Protein AF-A0A818EBX2-F1 (afdb_monomer_lite)

Structure (mmCIF, N/CA/C/O backbone):
data_AF-A0A818EBX2-F1
#
_entry.id   AF-A0A818EBX2-F1
#
loop_
_atom_site.group_PDB
_atom_site.id
_atom_site.type_symbol
_atom_site.label_atom_id
_atom_site.label_alt_id
_atom_site.label_comp_id
_atom_site.label_asym_id
_atom_site.label_entity_id
_atom_site.label_seq_id
_atom_site.pdbx_PDB_ins_code
_atom_site.Cartn_x
_atom_site.Cartn_y
_atom_site.Cartn_z
_atom_site.occupancy
_atom_site.B_iso_or_equiv
_atom_site.auth_seq_id
_atom_site.auth_comp_id
_atom_site.auth_asym_id
_atom_site.auth_atom_id
_atom_site.pdbx_PDB_model_num
ATOM 1 N N . MET A 1 1 ? 16.141 11.332 -6.071 1.00 52.09 1 MET A N 1
ATOM 2 C CA . MET A 1 1 ? 16.135 11.486 -4.598 1.00 52.09 1 MET A CA 1
ATOM 3 C C . MET A 1 1 ? 14.844 10.931 -3.976 1.00 52.09 1 MET A C 1
ATOM 5 O O . MET A 1 1 ? 13.954 11.692 -3.636 1.00 52.09 1 MET A O 1
ATOM 9 N N . TYR A 1 2 ? 14.724 9.604 -3.827 1.00 61.91 2 TYR A N 1
ATOM 10 C CA . TYR A 1 2 ? 13.594 8.953 -3.120 1.00 61.91 2 TYR A CA 1
ATOM 11 C C . TYR A 1 2 ? 14.044 7.807 -2.198 1.00 61.91 2 TYR A C 1
ATOM 13 O O . TYR A 1 2 ? 13.226 7.050 -1.685 1.00 61.91 2 TYR A O 1
ATOM 21 N N . PHE A 1 3 ? 15.353 7.700 -1.958 1.00 69.94 3 PHE A N 1
ATOM 22 C CA . PHE A 1 3 ? 15.932 6.694 -1.071 1.00 69.94 3 PHE A CA 1
ATOM 23 C C . PHE A 1 3 ? 15.487 6.902 0.381 1.00 69.94 3 PHE A C 1
ATOM 25 O O . PHE A 1 3 ? 15.181 5.946 1.075 1.00 69.94 3 PHE A O 1
ATOM 32 N N . LEU A 1 4 ? 15.374 8.163 0.804 1.00 74.62 4 LEU A N 1
ATOM 33 C CA . LEU A 1 4 ? 15.040 8.553 2.172 1.00 74.62 4 LEU A CA 1
ATOM 34 C C . LEU A 1 4 ? 13.627 8.120 2.625 1.00 74.62 4 LEU A C 1
ATOM 36 O O . LEU A 1 4 ? 13.521 7.465 3.657 1.00 74.62 4 LEU A O 1
ATOM 40 N N . PRO A 1 5 ? 12.530 8.377 1.882 1.00 72.44 5 PRO A N 1
ATOM 41 C CA . PRO A 1 5 ? 11.220 7.849 2.270 1.00 72.44 5 PRO A CA 1
ATOM 42 C C . PRO A 1 5 ? 11.170 6.315 2.224 1.00 72.44 5 PRO A C 1
ATOM 44 O O . PRO A 1 5 ? 10.479 5.703 3.032 1.00 72.44 5 PRO A O 1
ATOM 47 N N . PHE A 1 6 ? 11.920 5.677 1.320 1.00 73.88 6 PHE A N 1
ATOM 48 C CA . PHE A 1 6 ? 11.987 4.219 1.250 1.00 73.88 6 PHE A CA 1
ATOM 49 C C . PHE A 1 6 ? 12.699 3.614 2.468 1.00 73.88 6 PHE A C 1
ATOM 51 O O . PHE A 1 6 ? 12.157 2.707 3.099 1.00 73.88 6 PHE A O 1
ATOM 58 N N . THR A 1 7 ? 13.862 4.143 2.858 1.00 79.44 7 THR A N 1
ATOM 59 C CA . THR A 1 7 ? 14.597 3.671 4.042 1.00 79.44 7 THR A CA 1
ATOM 60 C C . THR A 1 7 ? 13.808 3.899 5.326 1.00 79.44 7 THR A C 1
ATOM 62 O O . THR A 1 7 ? 13.774 3.007 6.173 1.00 79.44 7 THR A O 1
ATOM 65 N N . ILE A 1 8 ? 13.101 5.029 5.444 1.00 82.38 8 ILE A N 1
ATOM 66 C CA . ILE A 1 8 ? 12.184 5.288 6.563 1.00 82.38 8 ILE A CA 1
ATOM 67 C C . ILE A 1 8 ? 11.088 4.219 6.617 1.00 82.38 8 ILE A C 1
ATOM 69 O O . ILE A 1 8 ? 10.849 3.644 7.676 1.00 82.38 8 ILE A O 1
ATOM 73 N N . ILE A 1 9 ? 10.447 3.898 5.490 1.00 79.38 9 ILE A N 1
ATOM 74 C CA . ILE A 1 9 ? 9.371 2.897 5.448 1.00 79.38 9 ILE A CA 1
ATOM 75 C C . ILE A 1 9 ? 9.886 1.502 5.803 1.00 79.38 9 ILE A C 1
ATOM 77 O O . ILE A 1 9 ? 9.242 0.801 6.588 1.00 79.38 9 ILE A O 1
ATOM 81 N N . VAL A 1 10 ? 11.046 1.102 5.281 1.00 81.56 10 VAL A N 1
ATOM 82 C CA . VAL A 1 10 ? 11.670 -0.188 5.613 1.00 81.56 10 VAL A CA 1
ATOM 83 C C . VAL A 1 10 ? 12.003 -0.253 7.105 1.00 81.56 10 VAL A C 1
ATOM 85 O O . VAL A 1 10 ? 11.634 -1.225 7.768 1.00 81.56 10 VAL A O 1
ATOM 88 N N . ALA A 1 11 ? 12.603 0.800 7.665 1.00 84.50 11 ALA A N 1
ATOM 89 C CA . ALA A 1 11 ? 12.910 0.881 9.091 1.00 84.50 11 ALA A CA 1
ATOM 90 C C . ALA A 1 11 ? 11.640 0.822 9.958 1.00 84.50 11 ALA A C 1
ATOM 92 O O . ALA A 1 11 ? 11.567 0.029 10.898 1.00 84.50 11 ALA A O 1
ATOM 93 N N . CYS A 1 12 ? 10.600 1.590 9.619 1.00 80.62 12 CYS A N 1
ATOM 94 C CA . CYS A 1 12 ? 9.315 1.568 10.322 1.00 80.62 12 CYS A CA 1
ATOM 95 C C . CYS A 1 12 ? 8.649 0.186 10.271 1.00 80.62 12 CYS A C 1
ATOM 97 O O . CYS A 1 12 ? 8.137 -0.293 11.287 1.00 80.62 12 CYS A O 1
ATOM 99 N N . THR A 1 13 ? 8.682 -0.475 9.114 1.00 79.06 13 THR A N 1
ATOM 100 C CA . THR A 1 13 ? 8.136 -1.829 8.927 1.00 79.06 13 THR A CA 1
ATOM 101 C C . THR A 1 13 ? 8.892 -2.828 9.805 1.00 79.06 13 THR A C 1
ATOM 103 O O . THR A 1 13 ? 8.272 -3.569 10.571 1.00 79.06 13 THR A O 1
ATOM 106 N N . PHE A 1 14 ? 10.226 -2.787 9.778 1.00 84.56 14 PHE A N 1
ATOM 107 C CA . PHE A 1 14 ? 11.083 -3.655 10.584 1.00 84.56 14 PHE A CA 1
ATOM 108 C C . PHE A 1 14 ? 10.843 -3.473 12.090 1.00 84.56 14 PHE A C 1
ATOM 110 O O . PHE A 1 14 ? 10.634 -4.452 12.811 1.00 84.56 14 PHE A O 1
ATOM 117 N N . LEU A 1 15 ? 10.781 -2.226 12.569 1.00 83.75 15 LEU A N 1
ATOM 118 C CA . LEU A 1 15 ? 10.475 -1.918 13.970 1.00 83.75 15 LEU A CA 1
ATOM 119 C C . LEU A 1 15 ? 9.082 -2.413 14.376 1.00 83.75 15 LEU A C 1
ATOM 121 O O . LEU A 1 15 ? 8.904 -2.925 15.484 1.00 83.75 15 LEU A O 1
ATOM 125 N N . THR A 1 16 ? 8.100 -2.299 13.481 1.00 79.06 16 THR A N 1
ATOM 126 C CA . THR A 1 16 ? 6.727 -2.758 13.726 1.00 79.06 16 THR A CA 1
ATOM 127 C C . THR A 1 16 ? 6.662 -4.279 13.840 1.00 79.06 16 THR A C 1
ATOM 129 O O . THR A 1 16 ? 6.053 -4.786 14.782 1.00 79.06 16 THR A O 1
ATOM 132 N N . ILE A 1 17 ? 7.333 -5.007 12.943 1.00 79.75 17 ILE A N 1
ATOM 133 C CA . ILE A 1 17 ? 7.421 -6.475 12.975 1.00 79.75 17 ILE A CA 1
ATOM 134 C C . ILE A 1 17 ? 8.147 -6.937 14.241 1.00 79.75 17 ILE A C 1
ATOM 136 O O . ILE A 1 17 ? 7.625 -7.783 14.968 1.00 79.75 17 ILE A O 1
ATOM 140 N N . LYS A 1 18 ? 9.294 -6.328 14.570 1.00 82.62 18 LYS A N 1
ATOM 141 C CA . LYS A 1 18 ? 10.037 -6.631 15.802 1.00 82.62 18 LYS A CA 1
ATOM 142 C C . LYS A 1 18 ? 9.154 -6.427 17.034 1.00 82.62 18 LYS A C 1
ATOM 144 O O . LYS A 1 18 ? 9.067 -7.303 17.888 1.00 82.62 18 LYS A O 1
ATOM 149 N N . LYS A 1 19 ? 8.427 -5.310 17.106 1.00 77.75 19 LYS A N 1
ATOM 150 C CA . LYS A 1 19 ? 7.492 -5.025 18.204 1.00 77.75 19 LYS A CA 1
ATOM 151 C C . LYS A 1 19 ? 6.313 -6.005 18.259 1.00 77.75 19 LYS A C 1
ATOM 153 O O . LYS A 1 19 ? 5.769 -6.216 19.338 1.00 77.75 19 LYS A O 1
ATOM 158 N N . LEU A 1 20 ? 5.907 -6.586 17.129 1.00 74.50 20 LEU A N 1
ATOM 159 C CA . LEU A 1 20 ? 4.832 -7.579 17.055 1.00 74.50 20 LEU A CA 1
ATOM 160 C C . LEU A 1 20 ? 5.287 -8.962 17.543 1.00 74.50 20 LEU A C 1
ATOM 162 O O . LEU A 1 20 ? 4.523 -9.636 18.226 1.00 74.50 20 LEU A O 1
ATOM 166 N N . ILE A 1 21 ? 6.510 -9.362 17.184 1.00 79.38 21 ILE A N 1
ATOM 167 C CA . ILE A 1 21 ? 7.085 -10.682 17.483 1.00 79.38 21 ILE A CA 1
ATOM 168 C C . ILE A 1 21 ? 7.606 -10.745 18.924 1.00 79.38 21 ILE A C 1
ATOM 170 O O . ILE A 1 21 ? 7.358 -11.717 19.626 1.00 79.38 21 ILE A O 1
ATOM 174 N N . PHE A 1 22 ? 8.291 -9.697 19.391 1.00 73.56 22 PHE A N 1
ATOM 175 C CA . PHE A 1 22 ? 8.979 -9.704 20.688 1.00 73.56 22 PHE A CA 1
ATOM 176 C C . PHE A 1 22 ? 8.121 -9.238 21.868 1.00 73.56 22 PHE A C 1
ATOM 178 O O . PHE A 1 22 ? 8.635 -9.122 22.978 1.00 73.56 22 PHE A O 1
ATOM 185 N N . LYS A 1 23 ? 6.833 -8.931 21.671 1.00 67.31 23 LYS A N 1
ATOM 186 C CA . LYS A 1 23 ? 5.974 -8.480 22.772 1.00 67.31 23 LYS A CA 1
ATOM 187 C C . LYS A 1 23 ? 5.248 -9.677 23.402 1.00 67.31 23 LYS A C 1
ATOM 189 O O . LYS A 1 23 ? 4.290 -10.161 22.797 1.00 67.31 23 LYS A O 1
ATOM 194 N N . PRO A 1 24 ? 5.651 -10.141 24.602 1.00 59.22 24 PRO A N 1
ATOM 195 C CA . PRO A 1 24 ? 4.967 -11.236 25.274 1.00 59.22 24 PRO A CA 1
ATOM 196 C C . PRO A 1 24 ? 3.530 -10.829 25.611 1.00 59.22 24 PRO A C 1
ATOM 198 O O . PRO A 1 24 ? 3.252 -9.692 26.011 1.00 59.22 24 PRO A O 1
ATOM 201 N N . ILE A 1 25 ? 2.603 -11.764 25.413 1.00 62.66 25 ILE A N 1
ATOM 202 C CA . ILE A 1 25 ? 1.194 -11.596 25.760 1.00 62.66 25 ILE A CA 1
ATOM 203 C C . ILE A 1 25 ? 1.117 -11.613 27.289 1.00 62.66 25 ILE A C 1
ATOM 205 O O . ILE A 1 25 ? 1.156 -12.668 27.909 1.00 62.66 25 ILE A O 1
ATOM 209 N N . SER A 1 26 ? 1.072 -10.428 27.900 1.00 61.03 26 SER A N 1
ATOM 210 C CA . SER A 1 26 ? 0.847 -10.309 29.340 1.00 61.03 26 SER A CA 1
ATO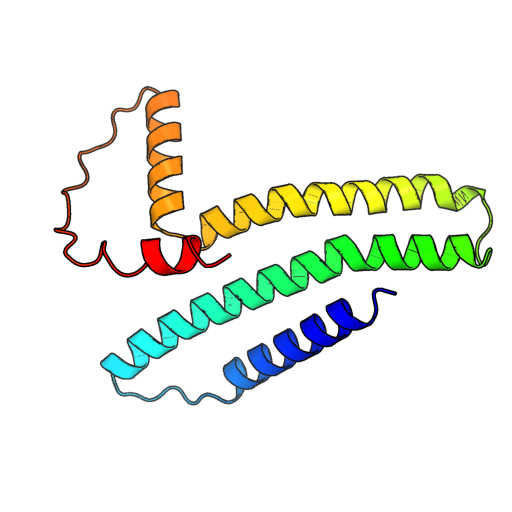M 211 C C . SER A 1 26 ? -0.579 -10.787 29.663 1.00 61.03 26 SER A C 1
ATOM 213 O O . SER A 1 26 ? -1.513 -10.342 28.987 1.00 61.03 26 SER A O 1
ATOM 215 N N . PRO A 1 27 ? -0.767 -11.667 30.663 1.00 63.50 27 PRO A N 1
ATOM 216 C CA . PRO A 1 27 ? -2.055 -12.297 30.975 1.00 63.50 27 PRO A CA 1
ATOM 217 C C . PRO A 1 27 ? -3.061 -11.361 31.666 1.00 63.50 27 PRO A C 1
ATOM 219 O O . PRO A 1 27 ? -4.159 -11.783 32.000 1.00 63.50 27 PRO A O 1
ATOM 222 N N . ASN A 1 28 ? -2.709 -10.095 31.896 1.00 72.38 28 ASN A N 1
ATOM 223 C CA . ASN A 1 28 ? -3.564 -9.152 32.607 1.00 72.38 28 ASN A CA 1
ATOM 224 C C . ASN A 1 28 ? -4.613 -8.535 31.653 1.00 72.38 28 ASN A C 1
ATOM 226 O O . ASN A 1 28 ? -4.243 -7.865 30.684 1.00 72.38 28 ASN A O 1
ATOM 230 N N . ASP A 1 29 ? -5.911 -8.732 31.911 1.00 61.16 29 ASP A N 1
ATOM 231 C CA . ASP A 1 29 ? -7.010 -8.474 30.956 1.00 61.16 29 ASP A CA 1
ATOM 232 C C . ASP A 1 29 ? -7.092 -7.027 30.430 1.00 61.16 29 ASP A C 1
ATOM 234 O O . ASP A 1 29 ? -7.316 -6.792 29.234 1.00 61.16 29 ASP A O 1
ATOM 238 N N . GLN A 1 30 ? -6.843 -6.025 31.282 1.00 63.53 30 GLN A N 1
ATOM 239 C CA . GLN A 1 30 ? -6.818 -4.618 30.850 1.00 63.53 30 GLN A CA 1
ATOM 240 C C . GLN A 1 30 ? -5.611 -4.306 29.949 1.00 63.53 30 GLN A C 1
ATOM 242 O O . GLN A 1 30 ? -5.733 -3.593 28.944 1.00 63.53 30 GLN A O 1
ATOM 247 N N . LEU A 1 31 ? -4.448 -4.888 30.258 1.00 65.25 31 LEU A N 1
ATOM 248 C CA . LEU A 1 31 ? -3.246 -4.763 29.433 1.00 65.25 31 LEU A CA 1
ATOM 249 C C . LEU A 1 31 ? -3.419 -5.511 28.103 1.00 65.25 31 LEU A C 1
ATOM 251 O O . LEU A 1 31 ? -2.978 -5.024 27.057 1.00 65.25 31 LEU A O 1
ATOM 255 N N . ALA A 1 32 ? -4.113 -6.651 28.124 1.00 64.25 32 ALA A N 1
ATOM 256 C CA . ALA A 1 32 ? -4.411 -7.467 26.955 1.00 64.25 32 ALA A CA 1
ATOM 257 C C . ALA A 1 32 ? -5.343 -6.746 25.966 1.00 64.25 32 ALA A C 1
ATOM 259 O O . ALA A 1 32 ? -5.088 -6.773 24.756 1.00 64.25 32 ALA A O 1
ATOM 260 N N . MET A 1 33 ? -6.371 -6.028 26.440 1.00 66.38 33 MET A N 1
ATOM 261 C CA . MET A 1 33 ? -7.226 -5.209 25.565 1.00 66.38 33 MET A CA 1
ATOM 262 C C . MET A 1 33 ? -6.459 -4.054 24.904 1.00 66.38 33 MET A C 1
ATOM 264 O O . MET A 1 33 ? -6.565 -3.858 23.686 1.00 66.38 33 MET A O 1
ATOM 268 N N . SER A 1 34 ? -5.633 -3.328 25.663 1.00 70.69 34 SER A N 1
ATOM 269 C CA . SER A 1 34 ? -4.775 -2.263 25.117 1.00 70.69 34 SER A CA 1
ATOM 270 C C . SER A 1 34 ? -3.743 -2.815 24.121 1.00 70.69 34 SER A C 1
ATOM 272 O O . SER A 1 34 ? -3.534 -2.255 23.037 1.00 70.69 34 SER A O 1
ATOM 274 N N . ALA A 1 35 ? -3.150 -3.975 24.419 1.00 70.75 35 ALA A N 1
ATOM 275 C CA . ALA A 1 35 ? -2.215 -4.659 23.531 1.00 70.75 35 ALA A CA 1
ATOM 276 C C . ALA A 1 35 ? -2.876 -5.101 22.216 1.00 70.75 35 ALA A C 1
ATOM 278 O O . ALA A 1 35 ? -2.298 -4.877 21.151 1.00 70.75 35 ALA A O 1
ATOM 279 N N . ARG A 1 36 ? -4.099 -5.651 22.258 1.00 71.19 36 ARG A N 1
ATOM 280 C CA . ARG A 1 36 ? -4.872 -6.010 21.053 1.00 71.19 36 ARG A CA 1
ATOM 281 C C . ARG A 1 36 ? -5.188 -4.787 20.191 1.00 71.19 36 ARG A C 1
ATOM 283 O O . ARG A 1 36 ? -5.047 -4.862 18.969 1.00 71.19 36 ARG A O 1
ATOM 290 N N . ARG A 1 37 ? -5.567 -3.656 20.801 1.00 71.31 37 ARG A N 1
ATOM 291 C CA . ARG A 1 37 ? -5.820 -2.398 20.073 1.00 71.31 37 ARG A CA 1
ATOM 292 C C . ARG A 1 37 ? -4.558 -1.898 19.372 1.00 71.31 37 ARG A C 1
ATOM 294 O O . ARG A 1 37 ? -4.593 -1.625 18.175 1.00 71.31 37 ARG A O 1
ATOM 301 N N . ASN A 1 38 ? -3.438 -1.854 20.089 1.00 72.75 38 ASN A N 1
ATOM 302 C CA . ASN A 1 38 ? -2.151 -1.439 19.532 1.00 72.75 38 ASN A CA 1
ATOM 303 C C . ASN A 1 38 ? -1.674 -2.385 18.424 1.00 72.75 38 ASN A C 1
ATOM 305 O O . ASN A 1 38 ? -1.176 -1.918 17.406 1.00 72.75 38 ASN A O 1
ATOM 309 N N . ARG A 1 39 ? -1.900 -3.697 18.567 1.00 75.31 39 ARG A N 1
ATOM 310 C CA . ARG A 1 39 ? -1.598 -4.693 17.530 1.00 75.31 39 ARG A CA 1
ATOM 311 C C . ARG A 1 39 ? -2.384 -4.438 16.242 1.00 75.31 39 ARG A C 1
ATOM 313 O O . ARG A 1 39 ? -1.808 -4.530 15.164 1.00 75.31 39 ARG A O 1
ATOM 320 N N . ARG A 1 40 ? -3.674 -4.092 16.342 1.00 75.25 40 ARG A N 1
ATOM 321 C CA . ARG A 1 40 ? -4.501 -3.737 15.172 1.00 75.25 40 ARG A CA 1
ATOM 322 C C . ARG A 1 40 ? -3.976 -2.490 14.465 1.00 75.25 40 ARG A C 1
ATOM 324 O O . ARG A 1 40 ? -3.844 -2.513 13.249 1.00 75.25 40 ARG A O 1
ATOM 331 N N . ILE A 1 41 ? -3.628 -1.447 15.219 1.00 75.25 41 ILE A N 1
ATOM 332 C CA . ILE A 1 41 ? -3.051 -0.213 14.659 1.00 75.25 41 ILE A CA 1
ATOM 333 C C . ILE A 1 41 ? -1.699 -0.509 13.992 1.00 75.25 41 ILE A C 1
ATOM 335 O O . ILE A 1 41 ? -1.452 -0.064 12.877 1.00 75.25 41 ILE A O 1
ATOM 339 N N . SER A 1 42 ? -0.843 -1.314 14.625 1.00 75.56 42 SER A N 1
ATOM 340 C CA . SER A 1 42 ? 0.437 -1.735 14.043 1.00 75.56 42 SER A CA 1
ATOM 341 C C . SER A 1 42 ? 0.269 -2.549 12.757 1.00 75.56 42 SER A C 1
ATOM 343 O O . SER A 1 42 ? 0.984 -2.298 11.794 1.00 75.56 42 SER A O 1
ATOM 345 N N . LEU A 1 43 ? -0.686 -3.483 12.702 1.00 76.44 43 LEU A N 1
ATOM 346 C CA . LEU A 1 43 ? -0.998 -4.235 11.479 1.00 76.44 43 LEU A CA 1
ATOM 347 C C . LEU A 1 43 ? -1.523 -3.329 10.364 1.00 76.44 43 LEU A C 1
ATOM 349 O O . LEU A 1 43 ? -1.149 -3.480 9.209 1.00 76.44 43 LEU A O 1
ATOM 353 N N . MET A 1 44 ? -2.370 -2.369 10.708 1.00 76.50 44 MET A N 1
ATOM 354 C CA . MET A 1 44 ? -2.903 -1.394 9.765 1.00 76.50 44 MET A CA 1
ATOM 355 C C . MET A 1 44 ? -1.789 -0.518 9.170 1.00 76.50 44 MET A C 1
ATOM 357 O O . MET A 1 44 ? -1.711 -0.384 7.952 1.00 76.50 44 MET A O 1
ATOM 361 N N . LEU A 1 45 ? -0.878 -0.005 10.006 1.00 78.00 45 LEU A N 1
ATOM 362 C CA . LEU A 1 45 ? 0.314 0.723 9.551 1.00 78.00 45 LEU A CA 1
ATOM 363 C C . LEU A 1 45 ? 1.202 -0.146 8.652 1.00 78.00 45 LEU A C 1
ATOM 365 O O . LEU A 1 45 ? 1.644 0.315 7.604 1.00 78.00 45 LEU A O 1
ATOM 369 N N . LEU A 1 46 ? 1.405 -1.415 9.017 1.00 80.69 46 LEU A N 1
ATOM 370 C CA . LEU A 1 46 ? 2.162 -2.370 8.208 1.00 80.69 46 LEU A CA 1
ATOM 371 C C . LEU A 1 46 ? 1.548 -2.535 6.809 1.00 80.69 46 LEU A C 1
ATOM 373 O O . LEU A 1 46 ? 2.265 -2.471 5.813 1.00 80.69 46 LEU A O 1
ATOM 377 N N . MET A 1 47 ? 0.225 -2.690 6.719 1.00 80.31 47 MET A N 1
ATOM 378 C CA . MET A 1 47 ? -0.473 -2.820 5.435 1.00 80.31 47 MET A CA 1
ATOM 379 C C . MET A 1 47 ? -0.367 -1.550 4.580 1.00 80.31 47 MET A C 1
ATOM 381 O O . MET A 1 47 ? -0.202 -1.647 3.361 1.00 80.31 47 MET A O 1
ATOM 385 N N . MET A 1 48 ? -0.409 -0.365 5.198 1.00 78.88 48 MET A N 1
ATOM 386 C CA . MET A 1 48 ? -0.191 0.906 4.495 1.00 78.88 48 MET A CA 1
ATOM 387 C C . MET A 1 48 ? 1.239 1.004 3.948 1.00 78.88 48 MET A C 1
ATOM 389 O O . MET A 1 48 ? 1.424 1.354 2.782 1.00 78.88 48 MET A O 1
ATOM 393 N N . CYS A 1 49 ? 2.245 0.634 4.748 1.00 79.50 49 CYS A N 1
ATOM 394 C CA . CYS A 1 49 ? 3.646 0.595 4.322 1.00 79.50 49 CYS A CA 1
ATOM 395 C C . CYS A 1 49 ? 3.872 -0.383 3.159 1.00 79.50 49 CYS A C 1
ATOM 397 O O . CYS A 1 49 ? 4.511 -0.019 2.172 1.00 79.50 49 CYS A O 1
ATOM 399 N N . LEU A 1 50 ? 3.309 -1.592 3.239 1.00 81.00 50 LEU A N 1
ATOM 400 C CA . LEU A 1 50 ? 3.394 -2.591 2.170 1.00 81.00 50 LEU A CA 1
ATOM 401 C C . LEU A 1 50 ? 2.737 -2.097 0.880 1.00 81.00 50 LEU A C 1
ATOM 403 O O . LEU A 1 50 ? 3.326 -2.209 -0.191 1.00 81.00 50 LEU A O 1
ATOM 407 N N . THR A 1 51 ? 1.554 -1.491 0.979 1.00 81.94 51 THR A N 1
ATOM 408 C CA . THR A 1 51 ? 0.858 -0.944 -0.195 1.00 81.94 51 THR A CA 1
ATOM 409 C C . THR A 1 51 ? 1.654 0.186 -0.830 1.00 81.94 51 THR A C 1
ATOM 411 O O . THR A 1 51 ? 1.796 0.235 -2.048 1.00 81.94 51 THR A O 1
ATOM 414 N N . TYR A 1 52 ? 2.238 1.071 -0.019 1.00 79.75 52 TYR A N 1
ATOM 415 C CA . TYR A 1 52 ? 3.119 2.111 -0.535 1.00 79.75 52 TYR A CA 1
ATOM 416 C C . TYR A 1 52 ? 4.318 1.513 -1.276 1.00 79.75 52 TYR A C 1
ATOM 418 O O . TYR A 1 52 ? 4.634 1.973 -2.375 1.00 79.75 52 TYR A O 1
ATOM 426 N N . ALA A 1 53 ? 4.965 0.493 -0.704 1.00 77.88 53 ALA A N 1
ATOM 427 C CA . ALA A 1 53 ? 6.102 -0.171 -1.327 1.00 77.88 53 ALA A CA 1
ATOM 428 C C . ALA A 1 53 ? 5.708 -0.799 -2.673 1.00 77.88 53 ALA A C 1
ATOM 430 O O . ALA A 1 53 ? 6.310 -0.472 -3.692 1.00 77.88 53 ALA A O 1
ATOM 431 N N . VAL A 1 54 ? 4.646 -1.605 -2.710 1.00 81.19 54 VAL A N 1
ATOM 432 C CA . VAL A 1 54 ? 4.191 -2.292 -3.931 1.00 81.19 54 VAL A CA 1
ATOM 433 C C . VAL A 1 54 ? 3.713 -1.311 -5.005 1.00 81.19 54 VAL A C 1
ATOM 435 O O . VAL A 1 54 ? 4.009 -1.506 -6.177 1.00 81.19 54 VAL A O 1
ATOM 438 N N . CYS A 1 55 ? 3.018 -0.233 -4.638 1.00 80.56 55 CYS A N 1
ATOM 439 C CA . CYS A 1 55 ? 2.505 0.724 -5.621 1.00 80.56 55 CYS A CA 1
ATOM 440 C C . CYS A 1 55 ? 3.556 1.736 -6.103 1.00 80.56 55 CYS A C 1
ATOM 442 O O . CYS A 1 55 ? 3.427 2.273 -7.200 1.00 80.56 55 CYS A O 1
ATOM 444 N N . THR A 1 56 ? 4.575 2.042 -5.292 1.00 77.56 56 THR A N 1
ATOM 445 C CA . THR A 1 56 ? 5.514 3.143 -5.582 1.00 77.56 56 THR A CA 1
ATOM 446 C C . THR A 1 56 ? 6.875 2.644 -6.062 1.00 77.56 56 THR A C 1
ATOM 448 O O . THR A 1 56 ? 7.482 3.279 -6.925 1.00 77.56 56 THR A O 1
ATOM 451 N N . VAL A 1 57 ? 7.370 1.518 -5.537 1.00 78.62 57 VAL A N 1
ATOM 452 C CA . VAL A 1 57 ? 8.716 1.005 -5.856 1.00 78.62 57 VAL A CA 1
ATOM 453 C C . VAL A 1 57 ? 8.840 0.565 -7.318 1.00 78.62 57 VAL A C 1
ATOM 455 O O . VAL A 1 57 ? 9.784 1.027 -7.959 1.00 78.62 57 VAL A O 1
ATOM 458 N N . PRO A 1 58 ? 7.907 -0.221 -7.899 1.00 79.50 58 PRO A N 1
ATOM 459 C CA . PRO A 1 58 ? 8.017 -0.651 -9.295 1.00 79.50 58 PRO A CA 1
ATOM 460 C C . PRO A 1 58 ? 8.073 0.526 -10.269 1.00 79.50 58 PRO A C 1
ATOM 462 O O . PRO A 1 58 ? 8.916 0.547 -11.161 1.00 79.50 58 PRO A O 1
ATOM 465 N N . ASN A 1 59 ? 7.247 1.554 -10.042 1.00 78.62 59 ASN A N 1
ATOM 466 C CA . ASN A 1 59 ? 7.227 2.739 -10.894 1.00 78.62 59 ASN A CA 1
ATOM 467 C C . ASN A 1 59 ? 8.538 3.523 -10.852 1.00 78.62 59 ASN A C 1
ATOM 469 O O . ASN A 1 59 ? 9.046 3.969 -11.877 1.00 78.62 59 ASN A O 1
ATOM 473 N N . ARG A 1 60 ? 9.123 3.671 -9.660 1.00 76.81 60 ARG A N 1
ATOM 474 C CA . ARG A 1 60 ? 10.391 4.392 -9.502 1.00 76.81 60 ARG A CA 1
ATOM 475 C C . ARG A 1 60 ? 11.583 3.596 -10.026 1.00 76.81 60 ARG A C 1
ATOM 477 O O . ARG A 1 60 ? 12.476 4.204 -10.609 1.00 76.81 60 ARG A O 1
ATOM 484 N N . LEU A 1 61 ? 11.585 2.273 -9.858 1.00 76.56 61 LEU A N 1
ATOM 485 C CA . LEU A 1 61 ? 12.598 1.401 -10.455 1.00 76.56 61 LEU A CA 1
ATOM 486 C C . LEU A 1 61 ? 12.541 1.465 -11.982 1.00 76.56 61 LEU A C 1
ATOM 488 O O . LEU A 1 61 ? 13.575 1.695 -12.600 1.00 76.56 61 LEU A O 1
ATOM 492 N N . CYS A 1 62 ? 11.351 1.370 -12.581 1.00 76.25 62 CYS A N 1
ATOM 493 C CA . CYS A 1 62 ? 11.193 1.505 -14.031 1.00 76.25 62 CYS A CA 1
ATOM 494 C C . CYS A 1 62 ? 11.676 2.861 -14.541 1.00 76.25 62 CYS A C 1
ATOM 496 O O . CYS A 1 62 ? 12.439 2.910 -15.501 1.00 76.25 62 CYS A O 1
ATOM 498 N N . PHE A 1 63 ? 11.329 3.951 -13.852 1.00 75.12 63 PHE A N 1
ATOM 499 C CA . PHE A 1 63 ? 11.821 5.281 -14.212 1.00 75.12 63 PHE A CA 1
ATOM 500 C C . PHE A 1 63 ? 13.355 5.381 -14.141 1.00 75.12 63 PHE A C 1
ATOM 502 O O . PHE A 1 63 ? 13.975 5.989 -15.006 1.00 75.12 63 PHE A O 1
ATOM 509 N N . SER A 1 64 ? 13.983 4.774 -13.127 1.00 76.00 64 SER A N 1
ATOM 510 C CA . SER A 1 64 ? 15.443 4.797 -12.975 1.00 76.00 64 SER A CA 1
ATOM 511 C C . SER A 1 64 ? 16.163 3.947 -14.023 1.00 76.00 64 SER A C 1
ATOM 513 O O . SER A 1 64 ? 17.228 4.337 -14.492 1.00 76.00 64 SER A O 1
ATOM 515 N N . ILE A 1 65 ? 15.597 2.793 -14.380 1.00 76.00 65 ILE A N 1
ATOM 516 C CA . ILE A 1 65 ? 16.123 1.908 -15.427 1.00 76.00 65 ILE A CA 1
ATOM 517 C C . ILE A 1 65 ? 16.026 2.598 -16.793 1.00 76.00 65 ILE A C 1
ATOM 519 O O . ILE A 1 65 ? 16.982 2.558 -17.565 1.00 76.00 65 ILE A O 1
ATOM 523 N N . PHE A 1 66 ? 14.905 3.279 -17.050 1.00 73.31 66 PHE A N 1
ATOM 524 C CA . PHE A 1 66 ? 14.685 4.060 -18.265 1.00 73.31 66 PHE A CA 1
ATOM 525 C C . PHE A 1 66 ? 15.647 5.248 -18.376 1.00 73.31 66 PHE A C 1
ATOM 527 O O . PHE A 1 66 ? 16.299 5.415 -19.401 1.00 73.31 66 PHE A O 1
ATOM 534 N N . ALA A 1 67 ? 15.797 6.037 -17.305 1.00 73.75 67 ALA A N 1
ATOM 535 C CA . ALA A 1 67 ? 16.710 7.182 -17.284 1.00 73.75 67 ALA A CA 1
ATOM 536 C C . ALA A 1 67 ? 18.174 6.788 -17.549 1.00 73.75 67 ALA A C 1
ATOM 538 O O . ALA A 1 67 ? 18.924 7.573 -18.120 1.00 73.75 67 ALA A O 1
ATOM 539 N N . ASN A 1 68 ? 18.563 5.569 -17.168 1.00 78.56 68 ASN A N 1
ATOM 540 C CA . ASN A 1 68 ? 19.898 5.023 -17.409 1.00 78.56 68 ASN A CA 1
ATOM 541 C C . ASN A 1 68 ? 20.019 4.245 -18.737 1.00 78.56 68 ASN A C 1
ATOM 543 O O . ASN A 1 68 ? 21.066 3.653 -18.977 1.00 78.56 68 ASN A O 1
ATOM 547 N N . GLN A 1 69 ? 18.970 4.213 -19.574 1.00 73.00 69 GLN A N 1
ATOM 548 C CA . GLN A 1 69 ? 18.935 3.521 -20.875 1.00 73.00 69 GLN A CA 1
ATOM 549 C C . GLN A 1 69 ? 19.339 2.032 -20.820 1.00 73.00 69 GLN A C 1
ATOM 551 O O . GLN A 1 69 ? 19.897 1.487 -21.768 1.00 73.00 69 GLN A O 1
ATOM 556 N N . ILE A 1 70 ? 19.056 1.351 -19.704 1.00 69.19 70 ILE A N 1
ATOM 557 C CA . ILE A 1 70 ? 19.512 -0.032 -19.466 1.00 69.19 70 ILE A CA 1
ATOM 558 C C . ILE A 1 70 ? 18.691 -1.062 -20.272 1.00 69.19 70 ILE A C 1
ATOM 560 O O . ILE A 1 70 ? 19.176 -2.157 -20.545 1.00 69.19 70 ILE A O 1
ATOM 564 N N . ILE A 1 71 ? 17.448 -0.738 -20.649 1.00 65.69 71 ILE A N 1
ATOM 565 C CA . ILE A 1 71 ? 16.523 -1.635 -21.366 1.00 65.69 71 ILE A CA 1
ATOM 566 C C . ILE A 1 71 ? 16.029 -0.948 -22.645 1.00 65.69 71 ILE A C 1
ATOM 568 O O . ILE A 1 71 ? 15.753 0.250 -22.634 1.00 65.69 71 ILE A O 1
ATOM 572 N N . GLY A 1 72 ? 15.905 -1.716 -23.733 1.00 64.31 72 GLY A N 1
ATOM 573 C CA . GLY A 1 72 ? 15.399 -1.246 -25.026 1.00 64.31 72 GLY A CA 1
ATOM 574 C C . GLY A 1 72 ? 13.954 -0.721 -24.986 1.00 64.31 72 GLY A C 1
ATOM 575 O O . GLY A 1 72 ? 13.152 -1.085 -24.121 1.00 64.31 72 GLY A O 1
ATOM 576 N N . HIS A 1 73 ? 13.628 0.141 -25.951 1.00 65.50 73 HIS A N 1
ATOM 577 C CA . HIS A 1 73 ? 12.389 0.928 -25.986 1.00 65.50 73 HIS A CA 1
ATOM 578 C C . HIS A 1 73 ? 11.090 0.101 -26.125 1.00 65.50 73 HIS A C 1
ATOM 580 O O . HIS A 1 73 ? 10.029 0.552 -25.708 1.00 65.50 73 HIS A O 1
ATOM 586 N N . ASP A 1 74 ? 11.154 -1.132 -26.632 1.00 65.25 74 ASP A N 1
ATOM 587 C CA . ASP A 1 74 ? 9.941 -1.895 -26.979 1.00 65.25 74 ASP A CA 1
ATOM 588 C C . ASP A 1 74 ? 9.155 -2.417 -25.762 1.00 65.25 74 ASP A C 1
ATOM 590 O O . ASP A 1 74 ? 7.934 -2.553 -25.806 1.00 65.25 74 ASP A O 1
ATOM 594 N N . TYR A 1 75 ? 9.832 -2.682 -24.640 1.00 64.25 75 TYR A N 1
ATOM 595 C CA . TYR A 1 75 ? 9.181 -3.150 -23.406 1.00 64.25 75 TYR A CA 1
ATOM 596 C C . TYR A 1 75 ? 8.799 -2.014 -22.454 1.00 64.25 75 TYR A C 1
ATOM 598 O O . TYR A 1 75 ? 8.128 -2.248 -21.446 1.00 64.25 75 TYR A O 1
ATOM 606 N N . THR A 1 76 ? 9.231 -0.784 -22.728 1.00 66.44 76 THR A N 1
ATOM 607 C CA . THR A 1 76 ? 9.159 0.291 -21.735 1.00 66.44 76 THR A CA 1
ATOM 608 C C . THR A 1 76 ? 7.777 0.922 -21.652 1.00 66.44 76 THR A C 1
ATOM 610 O O . THR A 1 76 ? 7.332 1.172 -20.537 1.00 66.44 76 THR A O 1
ATOM 613 N N . ASP A 1 77 ? 7.031 1.050 -22.748 1.00 72.19 77 ASP A N 1
ATOM 614 C CA . ASP A 1 77 ? 5.706 1.692 -22.724 1.00 72.19 77 ASP A CA 1
ATOM 615 C C . ASP A 1 77 ? 4.661 0.896 -21.930 1.00 72.19 77 ASP A C 1
ATOM 617 O O . ASP A 1 77 ? 3.960 1.446 -21.075 1.00 72.19 77 ASP A O 1
ATOM 621 N N . THR A 1 78 ? 4.591 -0.422 -22.146 1.00 77.44 78 THR A N 1
ATOM 622 C CA . THR A 1 78 ? 3.640 -1.292 -21.429 1.00 77.44 78 THR A CA 1
ATOM 623 C C . THR A 1 78 ? 3.949 -1.326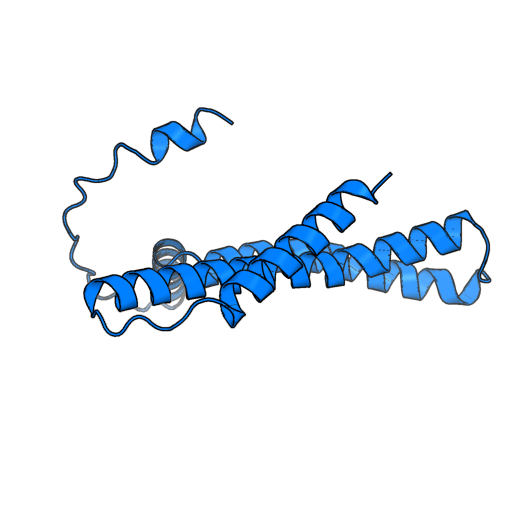 -19.934 1.00 77.44 78 THR A C 1
ATOM 625 O O . THR A 1 78 ? 3.047 -1.242 -19.095 1.00 77.44 78 THR A O 1
ATOM 628 N N . VAL A 1 79 ? 5.234 -1.413 -19.582 1.00 76.62 79 VAL A N 1
ATOM 629 C CA . VAL A 1 79 ? 5.663 -1.442 -18.183 1.00 76.62 79 VAL A CA 1
ATOM 630 C C . VAL A 1 79 ? 5.421 -0.085 -17.520 1.00 76.62 79 VAL A C 1
ATOM 632 O O . VAL A 1 79 ? 4.909 -0.050 -16.402 1.00 76.62 79 VAL A O 1
ATOM 635 N N . PHE A 1 80 ? 5.682 1.026 -18.212 1.00 76.31 80 PHE A N 1
ATOM 636 C CA . PHE A 1 80 ? 5.439 2.374 -17.696 1.00 76.31 80 PHE A CA 1
ATOM 637 C C . PHE A 1 80 ? 3.949 2.645 -17.464 1.00 76.31 80 PHE A C 1
ATOM 639 O O . PHE A 1 80 ? 3.564 3.226 -16.445 1.00 76.31 80 PHE A O 1
ATOM 646 N N . LEU A 1 81 ? 3.087 2.174 -18.371 1.00 81.62 81 LEU A N 1
ATOM 647 C CA . LEU A 1 81 ? 1.637 2.264 -18.214 1.00 81.62 81 LEU A CA 1
ATOM 648 C C . LEU A 1 81 ? 1.153 1.448 -17.006 1.00 81.62 81 LEU A C 1
ATOM 650 O O . LEU A 1 81 ? 0.383 1.952 -16.180 1.00 81.62 81 LEU A O 1
ATOM 654 N N . ALA A 1 82 ? 1.637 0.213 -16.852 1.00 81.06 82 ALA A N 1
ATOM 655 C CA . ALA A 1 82 ? 1.290 -0.643 -15.720 1.00 81.06 82 ALA A CA 1
ATOM 656 C C . ALA A 1 82 ? 1.743 -0.033 -14.381 1.00 81.06 82 ALA A C 1
ATOM 658 O O . ALA A 1 82 ? 0.978 0.003 -13.410 1.00 81.06 82 ALA A O 1
ATOM 659 N N . THR A 1 83 ? 2.959 0.513 -14.321 1.00 80.50 83 THR A N 1
ATOM 660 C CA . THR A 1 83 ? 3.486 1.115 -13.095 1.00 80.50 83 THR A CA 1
ATOM 661 C C . THR A 1 83 ? 2.848 2.459 -12.752 1.00 80.50 83 THR A C 1
ATOM 663 O O . THR A 1 83 ? 2.652 2.753 -11.568 1.00 80.50 83 THR A O 1
ATOM 666 N N . ASN A 1 84 ? 2.448 3.258 -13.744 1.00 80.69 84 ASN A N 1
ATOM 667 C CA . ASN A 1 84 ? 1.636 4.450 -13.497 1.00 80.69 84 ASN A CA 1
ATOM 668 C C . ASN A 1 84 ? 0.241 4.088 -12.985 1.00 80.69 84 ASN A C 1
ATOM 670 O O . ASN A 1 84 ? -0.242 4.708 -12.035 1.00 80.69 84 ASN A O 1
ATOM 674 N N . THR A 1 85 ? -0.381 3.048 -13.542 1.00 83.44 85 THR A N 1
ATOM 675 C CA . THR A 1 85 ? -1.682 2.556 -13.065 1.00 83.44 85 THR A CA 1
ATOM 676 C C . THR A 1 85 ? -1.604 2.135 -11.595 1.00 83.44 85 THR A C 1
ATOM 678 O O . THR A 1 85 ? -2.463 2.510 -10.795 1.00 83.44 85 THR A O 1
ATOM 681 N N . LEU A 1 86 ? -0.519 1.466 -11.190 1.00 81.00 86 LEU A N 1
ATOM 682 C CA . LEU A 1 86 ? -0.250 1.133 -9.784 1.00 81.00 86 LEU A CA 1
ATOM 683 C C . LEU A 1 86 ? -0.168 2.371 -8.872 1.00 81.00 86 LEU A C 1
ATOM 685 O O . LEU A 1 86 ? -0.655 2.318 -7.737 1.00 81.00 86 LEU A O 1
ATOM 689 N N . MET A 1 87 ? 0.383 3.497 -9.345 1.00 78.75 87 MET A N 1
ATOM 690 C CA . MET A 1 87 ? 0.380 4.748 -8.573 1.00 78.75 87 MET A CA 1
ATOM 691 C C . MET A 1 87 ? -1.025 5.327 -8.390 1.00 78.75 87 MET A C 1
ATOM 693 O O . MET A 1 87 ? -1.315 5.850 -7.313 1.00 78.75 87 MET A O 1
ATOM 697 N N . TYR A 1 88 ? -1.911 5.219 -9.382 1.00 81.12 88 TYR A N 1
ATOM 698 C CA . TYR A 1 88 ? -3.302 5.660 -9.230 1.00 81.12 88 TYR A CA 1
ATOM 699 C C . TYR A 1 88 ? -4.079 4.765 -8.261 1.00 81.12 88 TYR A C 1
ATOM 701 O O . TYR A 1 88 ? -4.796 5.273 -7.392 1.00 81.12 88 TYR A O 1
ATOM 709 N N . THR A 1 89 ? -3.857 3.450 -8.314 1.00 83.06 89 THR A N 1
ATOM 710 C CA . THR A 1 89 ? -4.444 2.490 -7.366 1.00 83.06 89 THR A CA 1
ATOM 711 C C . THR A 1 89 ? -4.064 2.811 -5.918 1.00 83.06 89 THR A C 1
ATOM 713 O O . THR A 1 89 ? -4.882 2.641 -5.013 1.00 83.06 89 THR A O 1
ATOM 716 N N . ARG A 1 90 ? -2.875 3.381 -5.675 1.00 79.25 90 ARG A N 1
ATOM 717 C CA . ARG A 1 90 ? -2.453 3.853 -4.342 1.00 79.25 90 ARG A CA 1
ATOM 718 C C . ARG A 1 90 ? -3.450 4.835 -3.717 1.00 79.25 90 ARG A C 1
ATOM 720 O O . ARG A 1 90 ? -3.724 4.751 -2.521 1.00 79.25 90 ARG A O 1
ATOM 727 N N . ASN A 1 91 ? -4.000 5.760 -4.503 1.00 78.88 91 ASN A N 1
ATOM 728 C CA . ASN A 1 91 ? -4.938 6.761 -3.990 1.00 78.88 91 ASN A CA 1
ATOM 729 C C . ASN A 1 91 ? -6.265 6.114 -3.566 1.00 78.88 91 ASN A C 1
ATOM 731 O O . ASN A 1 91 ? -6.800 6.451 -2.509 1.00 78.88 91 ASN A O 1
ATOM 735 N N . ALA A 1 92 ? -6.748 5.128 -4.330 1.00 81.75 92 ALA A N 1
ATOM 736 C CA . ALA A 1 92 ? -7.922 4.339 -3.961 1.00 81.75 92 ALA A CA 1
ATOM 737 C C . ALA A 1 92 ? -7.671 3.502 -2.693 1.00 81.75 92 ALA A C 1
ATOM 739 O O . ALA A 1 92 ? -8.516 3.448 -1.795 1.00 81.75 92 ALA A O 1
ATOM 740 N N . MET A 1 93 ? -6.477 2.915 -2.567 1.00 78.81 93 MET A N 1
ATOM 741 C CA . MET A 1 93 ? -6.093 2.147 -1.382 1.00 78.81 93 MET A CA 1
ATOM 742 C C . MET A 1 93 ? -6.049 3.005 -0.116 1.00 78.81 93 MET A C 1
ATOM 744 O O . MET A 1 93 ? -6.450 2.528 0.940 1.00 78.81 93 MET A O 1
ATOM 748 N N . ASN A 1 94 ? -5.648 4.278 -0.193 1.00 78.50 94 ASN A N 1
ATOM 749 C CA . ASN A 1 94 ? -5.698 5.183 0.962 1.00 78.50 94 ASN A CA 1
ATOM 750 C C . ASN A 1 94 ? -7.132 5.376 1.491 1.00 78.50 94 ASN A C 1
ATOM 752 O O . ASN A 1 94 ? -7.348 5.333 2.704 1.00 78.50 94 ASN A O 1
ATOM 756 N N . ALA A 1 95 ? -8.120 5.526 0.603 1.00 77.25 95 ALA A N 1
ATOM 757 C CA . ALA A 1 95 ? -9.530 5.605 0.994 1.00 77.25 95 ALA A CA 1
ATOM 758 C C . ALA A 1 95 ? -10.031 4.281 1.601 1.00 77.25 95 ALA A C 1
ATOM 760 O O . ALA A 1 95 ? -10.722 4.282 2.624 1.00 77.25 95 ALA A O 1
ATOM 761 N N . LEU A 1 96 ? -9.620 3.145 1.028 1.00 80.12 96 LEU A N 1
ATOM 762 C CA . LEU A 1 96 ? -9.911 1.820 1.579 1.00 80.12 96 LEU A CA 1
ATOM 763 C C . LEU A 1 96 ? -9.287 1.634 2.971 1.00 80.12 96 LEU A C 1
ATOM 765 O O . LEU A 1 96 ? -9.930 1.100 3.878 1.00 80.12 96 LEU A O 1
ATOM 769 N N . PHE A 1 97 ? -8.062 2.123 3.176 1.00 75.88 97 PHE A N 1
ATOM 770 C CA . PHE A 1 97 ? -7.418 2.107 4.481 1.00 75.88 97 PHE A CA 1
ATOM 771 C C . PHE A 1 97 ? -8.193 2.938 5.484 1.00 75.88 97 PHE A C 1
ATOM 773 O O . PHE A 1 97 ? -8.491 2.415 6.551 1.00 75.88 97 PHE A O 1
ATOM 780 N N . LEU A 1 98 ? -8.599 4.167 5.161 1.00 73.25 98 LEU A N 1
ATOM 781 C CA . LEU A 1 98 ? -9.452 4.964 6.051 1.00 73.25 98 LEU A CA 1
ATOM 782 C C . LEU A 1 98 ? -10.740 4.216 6.426 1.00 73.25 98 LEU A C 1
ATOM 784 O O . LEU A 1 98 ? -11.120 4.199 7.601 1.00 73.25 98 LEU A O 1
ATOM 788 N N . TYR A 1 99 ? -11.347 3.518 5.463 1.00 78.38 99 TYR A N 1
ATOM 789 C CA . TYR A 1 99 ? -12.535 2.698 5.692 1.00 78.38 99 TYR A CA 1
ATOM 790 C C . TYR A 1 99 ? -12.319 1.526 6.650 1.00 78.38 99 TYR A C 1
ATOM 792 O O . TYR A 1 99 ? -13.142 1.293 7.539 1.00 78.38 99 TYR A O 1
ATOM 800 N N . ILE A 1 100 ? -11.215 0.799 6.509 1.00 73.81 100 ILE A N 1
ATOM 801 C CA . ILE A 1 100 ? -10.887 -0.335 7.384 1.00 73.81 100 ILE A CA 1
ATOM 802 C C . ILE A 1 100 ? -10.444 0.150 8.772 1.00 73.81 100 ILE A C 1
ATOM 804 O O . ILE A 1 100 ? -10.763 -0.470 9.788 1.00 73.81 100 ILE A O 1
ATOM 808 N N . SER A 1 101 ? -9.722 1.266 8.807 1.00 67.44 101 SER A N 1
ATOM 809 C CA . SER A 1 101 ? -9.011 1.775 9.980 1.00 67.44 101 SER A CA 1
ATOM 810 C C . SER A 1 101 ? -9.923 2.500 10.961 1.00 67.44 101 SER A C 1
ATOM 812 O O . SER A 1 101 ? -9.785 2.361 12.178 1.00 67.44 101 SER A O 1
ATOM 814 N N . VAL A 1 102 ? -10.857 3.300 10.443 1.00 78.44 102 VAL A N 1
ATOM 815 C CA . VAL A 1 102 ? -11.643 4.228 11.253 1.00 78.44 102 VAL A CA 1
ATOM 816 C C . VAL A 1 102 ? -13.077 3.728 11.356 1.00 78.44 102 VAL A C 1
ATOM 818 O O . VAL A 1 102 ? -13.877 3.853 10.432 1.00 78.44 102 VAL A O 1
ATOM 821 N N . HIS A 1 103 ? -13.441 3.219 12.537 1.00 73.94 103 HIS A N 1
ATOM 822 C CA . HIS A 1 103 ? -14.794 2.713 12.797 1.00 73.94 103 HIS A CA 1
ATOM 823 C C . HIS A 1 103 ? -15.884 3.75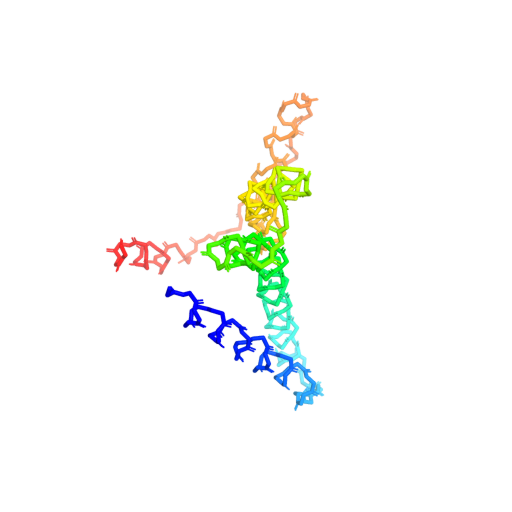5 12.500 1.00 73.94 103 HIS A C 1
ATOM 825 O O . HIS A 1 103 ? -16.925 3.422 11.938 1.00 73.94 103 HIS A O 1
ATOM 831 N N . ARG A 1 104 ? -15.629 5.030 12.830 1.00 73.12 104 ARG A N 1
ATOM 832 C CA . ARG A 1 104 ? -16.550 6.135 12.525 1.00 73.12 104 ARG A CA 1
ATOM 833 C C . ARG A 1 104 ? -16.746 6.305 11.017 1.00 73.12 104 ARG A C 1
ATOM 835 O O . ARG A 1 104 ? -17.880 6.390 10.570 1.00 73.12 104 ARG A O 1
ATOM 842 N N . PHE A 1 105 ? -15.669 6.280 10.230 1.00 77.75 105 PHE A N 1
ATOM 843 C CA . PHE A 1 105 ? -15.746 6.384 8.770 1.00 77.75 105 PHE A CA 1
ATOM 844 C C . PHE A 1 105 ? -16.544 5.221 8.170 1.00 77.75 105 PHE A C 1
ATOM 846 O O . PHE A 1 105 ? -17.413 5.429 7.328 1.00 77.75 105 PHE A O 1
ATOM 853 N N . LYS A 1 106 ? -16.338 4.001 8.678 1.00 82.00 106 LYS A N 1
ATOM 854 C CA . LYS A 1 106 ? -17.131 2.827 8.291 1.00 82.00 106 LYS A CA 1
ATOM 855 C C . LYS A 1 106 ? -18.623 2.996 8.587 1.00 82.00 106 LYS A C 1
ATOM 857 O O . LYS A 1 106 ? -19.453 2.601 7.770 1.00 82.00 106 LYS A O 1
ATOM 862 N N . GLN A 1 107 ? -18.972 3.573 9.738 1.00 82.50 107 GLN A N 1
ATOM 863 C CA . GLN A 1 107 ? -20.364 3.881 10.082 1.00 82.50 107 GLN A CA 1
ATOM 864 C C . GLN A 1 107 ? -20.961 4.948 9.154 1.00 82.50 107 GLN A C 1
ATOM 866 O O . GLN A 1 107 ? -22.081 4.759 8.687 1.00 82.50 107 GLN A O 1
ATOM 871 N N . TYR A 1 108 ? -20.212 6.007 8.831 1.00 84.56 108 TYR A N 1
ATOM 872 C CA . TYR A 1 108 ? -20.648 7.038 7.881 1.00 84.56 108 TYR A CA 1
ATOM 873 C C . TYR A 1 108 ? -20.905 6.469 6.483 1.00 84.56 108 TYR A C 1
ATOM 875 O O . TYR A 1 108 ? -21.990 6.661 5.943 1.00 84.56 108 TYR A O 1
ATOM 883 N N . ILE A 1 109 ? -19.962 5.701 5.928 1.00 84.94 109 ILE A N 1
ATOM 884 C CA . ILE A 1 109 ? -20.132 5.062 4.614 1.00 84.94 109 ILE A CA 1
ATOM 885 C C . ILE A 1 109 ? -21.324 4.102 4.623 1.00 84.94 109 ILE A C 1
ATOM 887 O O . ILE A 1 109 ? -22.127 4.123 3.699 1.00 84.94 109 ILE A O 1
ATOM 891 N N . ARG A 1 110 ? -21.497 3.294 5.679 1.00 85.81 110 ARG A N 1
ATOM 892 C CA . ARG A 1 110 ? -22.672 2.414 5.803 1.00 85.81 110 ARG A CA 1
ATOM 893 C C . ARG A 1 110 ? -23.983 3.191 5.808 1.00 85.81 110 ARG A C 1
ATOM 895 O O . ARG A 1 110 ? -24.935 2.726 5.195 1.00 85.81 110 ARG 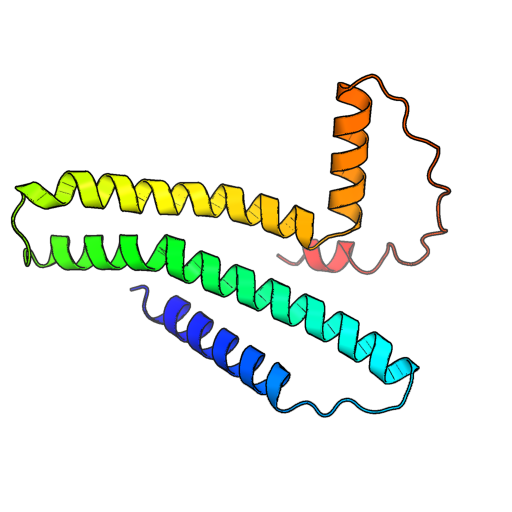A O 1
ATOM 902 N N . LYS A 1 111 ? -24.032 4.341 6.484 1.00 85.56 111 LYS A N 1
ATOM 903 C CA . LYS A 1 111 ? -25.218 5.201 6.508 1.00 85.56 111 LYS A CA 1
ATOM 904 C C . LYS A 1 111 ? -25.548 5.712 5.103 1.00 85.56 111 LYS A C 1
ATOM 906 O O . LYS A 1 111 ? -26.672 5.519 4.661 1.00 85.56 111 LYS A O 1
ATOM 911 N N . ILE A 1 112 ? -24.553 6.246 4.391 1.00 86.75 112 ILE A N 1
ATOM 912 C CA . ILE A 1 112 ? -24.707 6.729 3.008 1.00 86.75 112 ILE A CA 1
ATOM 913 C C . ILE A 1 112 ? -25.162 5.592 2.085 1.00 86.75 112 ILE A C 1
ATOM 915 O O . ILE A 1 112 ? -26.119 5.744 1.339 1.00 86.75 112 ILE A O 1
ATOM 919 N N . VAL A 1 113 ? -24.526 4.421 2.168 1.00 88.50 113 VAL A N 1
ATOM 920 C CA . VAL A 1 113 ? -24.884 3.257 1.342 1.00 88.50 113 VAL A CA 1
ATOM 921 C C . VAL A 1 113 ? -26.312 2.782 1.632 1.00 88.50 113 VAL A C 1
ATOM 923 O O . VAL A 1 113 ? -27.037 2.447 0.702 1.00 88.50 113 VAL A O 1
ATOM 926 N N . LEU A 1 114 ? -26.742 2.764 2.896 1.00 86.25 114 LEU A N 1
ATOM 927 C CA . LEU A 1 114 ? -28.114 2.401 3.270 1.00 86.25 114 LEU A CA 1
ATOM 928 C C . LEU A 1 114 ? -29.142 3.419 2.757 1.00 86.25 114 LEU A C 1
ATOM 930 O O . LEU A 1 114 ? -30.172 3.007 2.224 1.00 86.25 114 LEU A O 1
ATOM 934 N N . GLU A 1 115 ? -28.835 4.717 2.849 1.00 86.75 115 GLU A N 1
ATOM 935 C CA . GLU A 1 115 ? -29.654 5.797 2.284 1.00 86.75 115 GLU A CA 1
ATOM 936 C C . GLU A 1 115 ? -29.778 5.671 0.757 1.00 86.75 115 GLU A C 1
ATOM 938 O O . GLU A 1 115 ? -30.892 5.699 0.236 1.00 86.75 115 GLU A O 1
ATOM 943 N N . CYS A 1 116 ? -28.674 5.423 0.042 1.00 84.75 116 CYS A N 1
ATOM 944 C CA . CYS A 1 116 ? -28.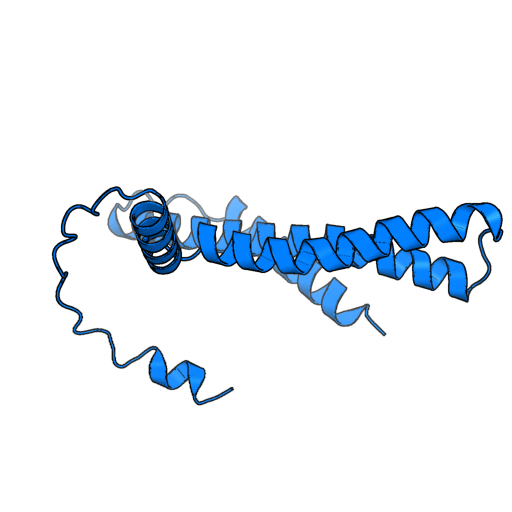688 5.194 -1.408 1.00 84.75 116 CYS A CA 1
ATOM 945 C C . CYS A 1 116 ? -29.452 3.923 -1.814 1.00 84.75 116 CYS A C 1
ATOM 947 O O . CYS A 1 116 ? -30.045 3.880 -2.887 1.00 84.75 116 CYS A O 1
ATOM 949 N N . LEU A 1 117 ? -29.455 2.889 -0.967 1.00 87.50 117 LEU A N 1
ATOM 950 C CA . LEU A 1 117 ? -30.201 1.645 -1.189 1.00 87.50 117 LEU A CA 1
ATOM 951 C C . LEU A 1 117 ? -31.677 1.738 -0.757 1.00 87.50 117 LEU A C 1
ATOM 953 O O . LEU A 1 117 ? -32.377 0.726 -0.782 1.00 87.50 117 LEU A O 1
ATOM 957 N N . GLY A 1 118 ? -32.149 2.909 -0.311 1.00 79.81 118 GLY A N 1
ATOM 958 C CA . GLY A 1 118 ? -33.529 3.113 0.144 1.00 79.81 118 GLY A CA 1
ATOM 959 C C . GLY A 1 118 ? -33.885 2.378 1.444 1.00 79.81 118 GLY A C 1
ATOM 960 O O . GLY A 1 118 ? -35.056 2.308 1.817 1.00 79.81 118 GLY A O 1
ATOM 961 N N . LYS A 1 119 ? -32.897 1.827 2.162 1.00 72.25 119 LYS A N 1
ATOM 962 C CA . LYS A 1 119 ? -33.098 1.142 3.446 1.00 72.25 119 LYS A CA 1
ATOM 963 C C . LYS A 1 119 ? -32.854 2.139 4.576 1.00 72.25 119 LYS A C 1
ATOM 965 O O . LYS A 1 119 ? -31.722 2.564 4.788 1.00 72.25 119 LYS A O 1
ATOM 970 N N . ARG A 1 120 ? -33.895 2.511 5.334 1.00 57.34 120 ARG A N 1
ATOM 971 C CA . ARG A 1 120 ? -33.723 3.415 6.487 1.00 57.34 120 ARG A CA 1
ATOM 972 C C . ARG A 1 120 ? -32.758 2.784 7.506 1.00 57.34 120 ARG A C 1
ATOM 974 O O . ARG A 1 120 ? -32.984 1.643 7.912 1.00 57.34 120 ARG A O 1
ATOM 981 N N . PRO A 1 121 ? -31.696 3.486 7.936 1.00 55.41 121 PRO A N 1
ATOM 982 C CA . PRO A 1 121 ? -30.821 2.983 8.985 1.00 55.41 121 PRO A CA 1
ATOM 983 C C . PRO A 1 121 ? -31.578 2.924 10.320 1.00 55.41 121 PRO A C 1
ATOM 985 O O . PRO A 1 121 ? -32.265 3.875 10.690 1.00 55.41 121 PRO A O 1
ATOM 988 N N . HIS A 1 122 ? -31.431 1.819 11.059 1.00 53.75 122 HIS A N 1
ATOM 989 C CA . HIS A 1 122 ? -31.861 1.755 12.458 1.00 53.75 122 HIS A CA 1
ATOM 990 C C . HIS A 1 122 ? -31.141 2.853 13.265 1.00 53.75 122 HIS A C 1
ATOM 992 O O . HIS A 1 122 ? -29.941 3.066 13.050 1.00 53.75 122 HIS A O 1
ATOM 998 N N . PRO A 1 123 ? -31.835 3.554 14.181 1.00 52.28 123 PRO A N 1
ATOM 999 C CA . PRO A 1 123 ? -31.242 4.630 14.961 1.00 52.28 123 PRO A CA 1
ATOM 1000 C C . PRO A 1 123 ? -30.100 4.075 15.817 1.00 52.28 123 PRO A C 1
ATOM 1002 O O . PRO A 1 123 ? -30.304 3.233 16.687 1.00 52.28 123 PRO A O 1
ATOM 1005 N N . VAL A 1 124 ? -28.877 4.529 15.538 1.00 57.44 124 VAL A N 1
ATOM 1006 C CA . VAL A 1 124 ? -27.723 4.286 16.406 1.00 57.44 124 VAL A CA 1
ATOM 1007 C C . VAL A 1 124 ? -27.791 5.324 17.516 1.00 57.44 124 VAL A C 1
ATOM 1009 O O . VAL A 1 124 ? -27.643 6.518 17.264 1.00 57.44 124 VAL A O 1
ATOM 1012 N N . GLU A 1 125 ? -28.052 4.854 18.729 1.00 46.03 125 GLU A N 1
ATOM 1013 C CA . GLU A 1 125 ? -28.154 5.664 19.938 1.00 46.03 125 GLU A CA 1
ATOM 1014 C C . GLU A 1 125 ? -26.870 6.499 20.157 1.00 46.03 125 GLU A C 1
ATOM 1016 O O . GLU A 1 125 ? -25.753 5.966 20.066 1.00 46.03 125 GLU A O 1
ATOM 1021 N N . PRO A 1 126 ? -26.981 7.818 20.395 1.00 47.75 126 PRO A N 1
ATOM 1022 C CA . PRO A 1 126 ? -25.823 8.679 20.578 1.00 47.75 126 PRO A CA 1
ATOM 1023 C C . PRO A 1 126 ? -25.153 8.384 21.926 1.00 47.75 126 PRO A C 1
ATOM 1025 O O . PRO A 1 126 ? -25.634 8.769 22.987 1.00 47.75 126 PRO A O 1
ATOM 1028 N N . ARG A 1 127 ? -23.987 7.728 21.897 1.00 52.25 127 ARG A N 1
ATOM 1029 C CA . ARG A 1 127 ? -23.123 7.599 23.078 1.00 52.25 127 ARG A CA 1
ATOM 1030 C C . ARG A 1 127 ? -22.492 8.967 23.374 1.00 52.25 127 ARG A C 1
ATOM 1032 O O . ARG A 1 127 ? -21.668 9.434 22.589 1.00 52.25 127 ARG A O 1
ATOM 1039 N N . ASN A 1 128 ? -22.909 9.593 24.478 1.00 44.47 128 ASN A N 1
ATOM 1040 C CA . ASN A 1 128 ? -22.448 10.892 24.988 1.00 44.47 128 ASN A CA 1
ATOM 1041 C C . ASN A 1 128 ? -20.937 11.120 24.782 1.00 44.47 128 ASN A C 1
ATOM 1043 O O . ASN A 1 128 ? -20.100 10.453 25.391 1.00 44.47 128 ASN A O 1
ATOM 1047 N N . ASN A 1 129 ? -20.596 12.080 23.917 1.00 45.16 129 ASN A N 1
ATOM 1048 C CA . ASN A 1 129 ? 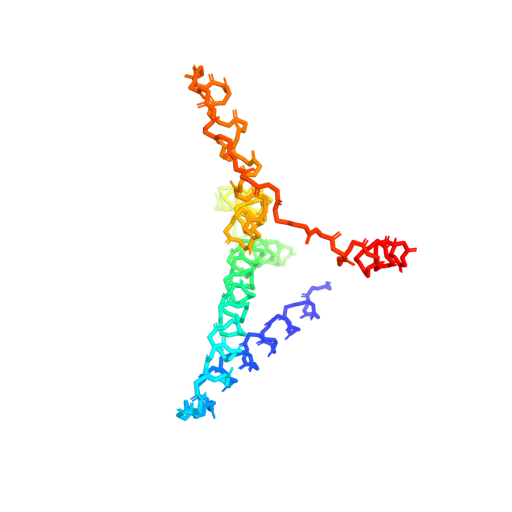-19.229 12.505 23.623 1.00 45.16 129 ASN A CA 1
ATOM 1049 C C . ASN A 1 129 ? -18.861 13.718 24.493 1.00 45.16 129 ASN A C 1
ATOM 1051 O O . ASN A 1 129 ? -19.129 14.855 24.117 1.00 45.16 129 ASN A O 1
ATOM 1055 N N . THR A 1 130 ? -18.173 13.488 25.609 1.00 46.22 130 THR A N 1
ATOM 1056 C CA . THR A 1 130 ? -17.391 14.517 26.329 1.00 46.22 130 THR A CA 1
ATOM 1057 C C . THR A 1 130 ? -15.955 14.654 25.800 1.00 46.22 130 THR A C 1
ATOM 1059 O O . THR A 1 130 ? -15.199 15.493 26.272 1.00 46.22 130 THR A O 1
ATOM 1062 N N . MET A 1 131 ? -15.562 13.883 24.779 1.00 47.84 131 MET A N 1
ATOM 1063 C CA . MET A 1 131 ? -14.173 13.784 24.295 1.00 47.84 131 MET A CA 1
ATOM 1064 C C . MET A 1 131 ? -13.926 14.509 22.956 1.00 47.84 131 MET A C 1
ATOM 1066 O O . MET A 1 131 ? -13.092 14.104 22.149 1.00 47.84 131 MET A O 1
ATOM 1070 N N . THR A 1 132 ? -14.702 15.557 22.673 1.00 46.12 132 THR A N 1
ATOM 1071 C CA . THR A 1 132 ? -14.667 16.305 21.400 1.00 46.12 132 THR A CA 1
ATOM 1072 C C . THR A 1 132 ? -13.643 17.449 21.389 1.00 46.12 132 THR A C 1
ATOM 1074 O O . THR A 1 132 ? -13.481 18.094 20.358 1.00 46.12 132 THR A O 1
ATOM 1077 N N . ARG A 1 133 ? -12.934 17.714 22.499 1.00 42.41 133 ARG A N 1
ATOM 1078 C CA . ARG A 1 133 ? -11.978 18.837 22.590 1.00 42.41 133 ARG A CA 1
ATOM 1079 C C . ARG A 1 133 ? -10.556 18.533 22.106 1.00 42.41 133 ARG A C 1
ATOM 1081 O O . ARG A 1 133 ? -9.908 19.451 21.619 1.00 42.41 133 ARG A O 1
ATOM 1088 N N . ASP A 1 134 ? -10.102 17.280 22.111 1.00 43.50 134 ASP A N 1
ATOM 1089 C CA . ASP A 1 134 ? -8.662 17.018 21.919 1.00 43.50 134 ASP A CA 1
ATOM 1090 C C . ASP A 1 134 ? -8.237 16.799 20.456 1.00 43.50 134 ASP A C 1
ATOM 1092 O O . ASP A 1 134 ? -7.077 16.999 20.106 1.00 43.50 134 ASP A O 1
ATOM 1096 N N . TYR A 1 135 ? -9.162 16.450 19.555 1.00 43.06 135 TYR A N 1
ATOM 1097 C CA . TYR A 1 135 ? -8.812 16.142 18.157 1.00 43.06 135 TYR A CA 1
ATOM 1098 C C . TYR A 1 135 ? -8.870 17.346 17.207 1.00 43.06 135 TYR A C 1
ATOM 1100 O O . TYR A 1 135 ? -8.224 17.322 16.161 1.00 43.06 135 TYR A O 1
ATOM 1108 N N . VAL A 1 136 ? -9.590 18.416 17.565 1.00 43.94 136 VAL A N 1
ATOM 1109 C CA . VAL A 1 136 ? -9.625 19.658 16.764 1.00 43.94 136 VAL A CA 1
ATOM 1110 C C . VAL A 1 136 ? -8.329 20.462 16.930 1.00 43.94 136 VAL A C 1
ATOM 1112 O O . VAL A 1 136 ? -7.943 21.193 16.021 1.00 43.94 136 VAL A O 1
ATOM 1115 N N . ALA A 1 137 ? -7.607 20.278 18.040 1.00 42.16 137 ALA A N 1
ATOM 1116 C CA . ALA A 1 137 ? -6.318 20.929 18.263 1.00 42.16 137 ALA A CA 1
ATOM 1117 C C . ALA A 1 137 ? -5.223 20.400 17.320 1.00 42.16 137 ALA A C 1
ATOM 1119 O O . ALA A 1 137 ? -4.443 21.187 16.800 1.00 42.16 137 ALA A O 1
ATOM 1120 N N . VAL A 1 138 ? -5.211 19.097 17.018 1.00 47.69 138 VAL A N 1
ATOM 1121 C CA . VAL A 1 138 ? -4.151 18.475 16.199 1.00 47.69 138 VAL A CA 1
ATOM 1122 C C . VAL A 1 138 ? -4.270 18.831 14.711 1.00 47.69 138 VAL A C 1
ATOM 1124 O O . VAL A 1 138 ? -3.269 18.853 14.005 1.00 47.69 138 VAL A O 1
ATOM 1127 N N . ILE A 1 139 ? -5.472 19.157 14.223 1.00 43.72 139 ILE A N 1
ATOM 1128 C CA . ILE A 1 139 ? -5.693 19.523 12.811 1.00 43.72 139 ILE A CA 1
ATOM 1129 C C . ILE A 1 139 ? -5.413 21.014 12.554 1.00 43.72 139 ILE A C 1
ATOM 1131 O O . ILE A 1 139 ? -5.185 21.400 11.417 1.00 43.72 139 ILE A O 1
ATOM 1135 N N . LYS A 1 140 ? -5.370 21.862 13.592 1.00 37.19 140 LYS A N 1
ATOM 1136 C CA . LYS A 1 140 ? -5.018 23.287 13.443 1.00 37.19 140 LYS A CA 1
ATOM 1137 C C . LYS A 1 140 ? -3.514 23.574 13.508 1.00 37.19 140 LYS A C 1
ATOM 1139 O O . LYS A 1 140 ? -3.129 24.731 13.387 1.00 37.19 140 LYS A O 1
ATOM 1144 N N . THR A 1 141 ? -2.675 22.562 13.730 1.00 42.00 141 THR A N 1
ATOM 1145 C CA . THR A 1 141 ? -1.208 22.715 13.812 1.00 42.00 141 THR A CA 1
ATOM 1146 C C . THR A 1 141 ? -0.465 22.102 12.619 1.00 42.00 141 THR A C 1
ATOM 1148 O O . THR A 1 141 ? 0.759 22.010 12.659 1.00 42.00 141 THR A O 1
ATOM 1151 N N . PHE A 1 142 ? -1.190 21.698 11.570 1.00 39.34 142 PHE A N 1
ATOM 1152 C CA . PHE A 1 142 ? -0.635 21.297 10.276 1.00 39.34 142 PHE A CA 1
ATOM 1153 C C . PHE A 1 142 ? -1.143 22.211 9.168 1.00 39.34 142 PHE A C 1
ATOM 1155 O O . PHE A 1 142 ? -2.354 22.530 9.190 1.00 39.34 142 PHE A O 1
#

Radius of gyration: 21.21 Å; chains: 1; bounding box: 54×36×60 Å

Foldseek 3Di:
DCVVVLVVLVVLLVVLVCCVVPDDQDPDVVVNVVVVVVNVVSVLSNVLSVLCCVLPVQLVVLVVCVVVVVDDDPPNPVSNVVSVVSVVVNVVVVVVSCCVPPPVVVVVVVCVVCVVVVHHDDDDDDDDDPPPPPVVVVVVVD

Sequence (142 aa):
MYFLPFTIIVACTFLTIKKLIFKPISPNDQLAMSARRNRRISLMLLMMCLTYAVCTVPNRLCFSIFANQIIGHDYTDTVFLATNTLMYTRNAMNALFLYISVHRFKQYIRKIVLECLGKRPHPVEPRNNTMTRDYVAVIKTF

pLDDT: mean 71.34, std 12.67, range [37.19, 88.5]

Secondary structure (DSSP, 8-state):
--HHHHHHHHHHHHHHHHHHHS------HHHHHHHHHHHHHHHHHHHHHHHHHHHHHHHHHHHHHHHTT-S-GGGHHHHHHHHHHHHHHHHHHHHHHHHHH-HHHHHHHHHHHHHHTT-PPP----------SSHHHHHTT-